Protein AF-A0A3B5KXL0-F1 (afdb_monomer_lite)

Organism: NCBI:txid32473

pLDDT: mean 72.36, std 20.53, range [37.38, 96.5]

InterPro domains:
  IPR019145 Mediator complex, subunit Med10 [PF09748] (9-102)

Radius of gyration: 33.56 Å; chains: 1; bounding box: 64×29×97 Å

Foldseek 3Di:
DVVLCVQLVVLVVVLVVLVVVLVVCVVVPDPVCVVVNVVSVVVNVVSVVSNVVSVVSCPVDDDDPVLVVCVVVVHDSVVVVVVVVVVVVVVVVVVVVVVVVVVVVVVVVVVVVVVVVCVVVVHDPVVCPVVVVVVVVVVVVVVVVVCVVPPDDPPCPPVVVVVVVVVVVVVVVVVVVVVVVD

Structure (mmCIF, N/CA/C/O backbone):
data_AF-A0A3B5KXL0-F1
#
_entry.id   AF-A0A3B5KXL0-F1
#
loop_
_atom_site.group_PDB
_atom_site.id
_atom_site.type_symbol
_atom_site.label_atom_id
_atom_site.label_alt_id
_atom_site.label_comp_id
_atom_site.label_asym_id
_atom_site.label_entity_id
_atom_site.label_seq_id
_atom_site.pdbx_PDB_ins_code
_atom_site.Cartn_x
_atom_site.Cartn_y
_atom_site.Cartn_z
_atom_site.occupancy
_atom_site.B_iso_or_equiv
_atom_site.auth_seq_id
_atom_site.auth_comp_id
_atom_site.auth_asym_id
_atom_site.auth_atom_id
_atom_site.pdbx_PDB_model_num
ATOM 1 N N . MET A 1 1 ? 7.224 15.958 0.434 1.00 48.91 1 MET A N 1
ATOM 2 C CA . MET A 1 1 ? 6.530 14.828 -0.233 1.00 48.91 1 MET A CA 1
ATOM 3 C C . MET A 1 1 ? 6.003 13.841 0.805 1.00 48.91 1 MET A C 1
ATOM 5 O O . MET A 1 1 ? 4.854 13.461 0.664 1.00 48.91 1 MET A O 1
ATOM 9 N N . ALA A 1 2 ? 6.773 13.521 1.858 1.00 59.62 2 ALA A N 1
ATOM 10 C CA . ALA A 1 2 ? 6.301 12.753 3.022 1.00 59.62 2 ALA A CA 1
ATOM 11 C C . ALA A 1 2 ? 5.113 13.417 3.751 1.00 59.62 2 ALA A C 1
ATOM 13 O O . ALA A 1 2 ? 4.076 12.788 3.873 1.00 59.62 2 ALA A O 1
ATOM 14 N N . GLU A 1 3 ? 5.189 14.727 4.025 1.00 65.31 3 GLU A N 1
ATOM 15 C CA . GLU A 1 3 ? 4.155 15.487 4.767 1.00 65.31 3 GLU A CA 1
ATOM 16 C C . GLU A 1 3 ? 2.710 15.367 4.243 1.00 65.31 3 GLU A C 1
ATOM 18 O O . GLU A 1 3 ? 1.758 15.592 4.985 1.00 65.31 3 GLU A O 1
ATOM 23 N N . LYS A 1 4 ? 2.521 15.021 2.960 1.00 73.75 4 LYS A N 1
ATOM 24 C CA . LYS A 1 4 ? 1.183 14.818 2.380 1.00 73.75 4 LYS A CA 1
ATOM 25 C C . LYS A 1 4 ? 0.499 13.549 2.902 1.00 73.75 4 LYS A C 1
ATOM 27 O O . LYS A 1 4 ? -0.725 13.474 2.879 1.00 73.75 4 LYS A O 1
ATOM 32 N N . PHE A 1 5 ? 1.280 12.553 3.313 1.00 84.75 5 PHE A N 1
ATOM 33 C CA . PHE A 1 5 ? 0.784 11.257 3.768 1.00 84.75 5 PHE A CA 1
ATOM 34 C C . PHE A 1 5 ? 0.658 11.179 5.284 1.00 84.75 5 PHE A C 1
ATOM 36 O O . PHE A 1 5 ? -0.210 10.449 5.749 1.00 84.75 5 PHE A O 1
ATOM 43 N N . ASP A 1 6 ? 1.431 11.978 6.023 1.00 89.12 6 ASP A N 1
ATOM 44 C CA . ASP A 1 6 ? 1.463 11.976 7.490 1.00 89.12 6 ASP A CA 1
ATOM 45 C C . ASP A 1 6 ? 0.057 12.065 8.101 1.00 89.12 6 ASP A C 1
ATOM 47 O O . ASP A 1 6 ? -0.284 11.320 9.016 1.00 89.12 6 ASP A O 1
ATOM 51 N N . SER A 1 7 ? -0.806 12.930 7.552 1.00 88.75 7 SER A N 1
ATOM 52 C CA . SER A 1 7 ? -2.180 13.060 8.045 1.00 88.75 7 SER A CA 1
ATOM 53 C C . SER A 1 7 ? -3.007 11.797 7.798 1.00 88.75 7 SER A C 1
ATOM 55 O O . SER A 1 7 ? -3.714 11.352 8.699 1.00 88.75 7 SER A O 1
ATOM 57 N N . LEU A 1 8 ? -2.932 11.200 6.604 1.00 90.62 8 LEU A N 1
ATOM 58 C CA . LEU A 1 8 ? -3.663 9.964 6.314 1.00 90.62 8 LEU A CA 1
ATOM 59 C C . LEU A 1 8 ? -3.144 8.810 7.183 1.00 90.62 8 LEU A C 1
ATOM 61 O O . LEU A 1 8 ? -3.945 8.051 7.724 1.00 90.62 8 LEU A O 1
ATOM 65 N N . GLU A 1 9 ? -1.826 8.694 7.323 1.00 91.88 9 GLU A N 1
ATOM 66 C CA . GLU A 1 9 ? -1.165 7.677 8.139 1.00 91.88 9 GLU A CA 1
ATOM 67 C C . GLU A 1 9 ? -1.607 7.778 9.602 1.00 91.88 9 GLU A C 1
ATOM 69 O O . GLU A 1 9 ? -2.104 6.801 10.157 1.00 91.88 9 GLU A O 1
ATOM 74 N N . GLU A 1 10 ? -1.586 8.978 10.186 1.00 93.44 10 GLU A N 1
ATOM 75 C CA . GLU A 1 10 ? -2.040 9.208 11.559 1.00 93.44 10 GLU A CA 1
ATOM 76 C C . GLU A 1 10 ? -3.519 8.818 11.760 1.00 93.44 10 GLU A C 1
ATOM 78 O O . GLU A 1 10 ? -3.880 8.203 12.771 1.00 93.44 10 GLU A O 1
ATOM 83 N N . HIS A 1 11 ? -4.403 9.155 10.811 1.00 92.94 11 HIS A N 1
ATOM 84 C CA . HIS A 1 11 ? -5.817 8.770 10.897 1.00 92.94 11 HIS A CA 1
ATOM 85 C C . HIS A 1 11 ? -6.005 7.254 10.752 1.00 92.94 11 HIS A C 1
ATOM 87 O O . HIS A 1 11 ? -6.823 6.681 11.475 1.00 92.94 11 HIS A O 1
ATOM 93 N N . LEU A 1 12 ? -5.240 6.594 9.876 1.00 94.88 12 LEU A N 1
ATOM 94 C CA . LEU A 1 12 ? -5.258 5.138 9.717 1.00 94.88 12 LEU A CA 1
ATOM 95 C C . LEU A 1 12 ? -4.759 4.424 10.977 1.00 94.88 12 LEU A C 1
ATOM 97 O O . LEU A 1 12 ? -5.422 3.501 11.447 1.00 94.88 12 LEU A O 1
ATOM 101 N N . GLU A 1 13 ? -3.653 4.870 11.570 1.00 95.44 13 GLU A N 1
ATOM 102 C CA . GLU A 1 13 ? -3.118 4.306 12.814 1.00 95.44 13 GLU A CA 1
ATOM 103 C C . GLU A 1 13 ? -4.119 4.433 13.966 1.00 95.44 13 GLU A C 1
ATOM 105 O O . GLU A 1 13 ? -4.433 3.446 14.641 1.00 95.44 13 GLU A O 1
ATOM 110 N N . LYS A 1 14 ? -4.699 5.628 14.155 1.00 94.19 14 LYS A N 1
ATOM 111 C CA . LYS A 1 14 ? -5.753 5.853 15.158 1.00 94.19 14 LYS A CA 1
ATOM 112 C C . LYS A 1 14 ? -6.977 4.979 14.902 1.00 94.19 14 LYS A C 1
ATOM 114 O O . LYS A 1 14 ? -7.603 4.501 15.851 1.00 94.19 14 LYS A O 1
ATOM 119 N N . PHE A 1 15 ? -7.348 4.781 13.640 1.00 95.94 15 PHE A N 1
ATOM 120 C CA . PHE A 1 15 ? -8.486 3.949 13.265 1.00 95.94 15 PHE A CA 1
ATOM 121 C C . PHE A 1 15 ? -8.236 2.466 13.572 1.00 95.94 15 PHE A C 1
ATOM 123 O O . PHE A 1 15 ? -9.071 1.831 14.219 1.00 95.94 15 PHE A O 1
ATOM 130 N N . ILE A 1 16 ? -7.064 1.939 13.207 1.00 96.06 16 ILE A N 1
ATOM 131 C CA . ILE A 1 16 ? -6.639 0.565 13.518 1.00 96.06 16 ILE A CA 1
ATOM 132 C C . ILE A 1 16 ? -6.603 0.340 15.034 1.00 96.06 16 ILE A C 1
ATOM 134 O O . ILE A 1 16 ? -7.126 -0.662 15.528 1.00 96.06 16 ILE A O 1
ATOM 138 N N . GLU A 1 17 ? -6.056 1.289 15.794 1.00 95.50 17 GLU A N 1
ATOM 139 C CA . GLU A 1 17 ? -6.006 1.198 17.254 1.00 95.50 17 GLU A CA 1
ATOM 140 C C . GLU A 1 17 ? -7.409 1.223 17.882 1.00 95.50 17 GLU A C 1
ATOM 142 O O . GLU A 1 17 ? -7.696 0.459 18.807 1.00 95.50 17 GLU A O 1
ATOM 147 N N . ASN A 1 18 ? -8.329 2.036 17.352 1.00 94.50 18 ASN A N 1
ATOM 148 C CA . ASN A 1 18 ? -9.724 2.027 17.793 1.00 94.50 18 ASN A CA 1
ATOM 149 C C . ASN A 1 18 ? -10.410 0.679 17.524 1.00 94.50 18 ASN A C 1
ATOM 151 O O . ASN A 1 18 ? -11.137 0.200 18.397 1.00 94.50 18 ASN A O 1
ATOM 155 N N . ILE A 1 19 ? -10.155 0.046 16.373 1.00 95.88 19 ILE A N 1
ATOM 156 C CA . ILE A 1 19 ? -10.659 -1.304 16.067 1.00 95.88 19 ILE A CA 1
ATOM 157 C C . ILE A 1 19 ? -10.088 -2.326 17.053 1.00 95.88 19 ILE A C 1
ATOM 159 O O . ILE A 1 19 ? -10.833 -3.149 17.585 1.00 95.88 19 ILE A O 1
ATOM 163 N N . ARG A 1 20 ? -8.786 -2.259 17.353 1.00 96.12 20 ARG A N 1
ATOM 164 C CA . ARG A 1 20 ? -8.143 -3.151 18.328 1.00 96.12 20 ARG A CA 1
ATOM 165 C C . ARG A 1 20 ? -8.787 -3.028 19.711 1.00 96.12 20 ARG A C 1
ATOM 167 O O . ARG A 1 20 ? -9.127 -4.037 20.326 1.00 96.12 20 ARG A O 1
ATOM 174 N N . GLN A 1 21 ? -8.990 -1.799 20.189 1.00 94.12 21 GLN A N 1
ATOM 175 C CA . GLN A 1 21 ? -9.648 -1.531 21.472 1.00 94.12 21 GLN A CA 1
ATOM 176 C C . GLN A 1 21 ? -11.100 -2.018 21.485 1.00 94.12 21 GLN A C 1
ATOM 178 O O . GLN A 1 21 ? -11.538 -2.596 22.479 1.00 94.12 21 GLN A O 1
ATOM 183 N N . LEU A 1 22 ? -11.834 -1.836 20.384 1.00 95.06 22 LEU A N 1
ATOM 184 C CA . LEU A 1 22 ? -13.182 -2.378 20.235 1.00 95.06 22 LEU A CA 1
ATOM 185 C C . LEU A 1 22 ? -13.176 -3.909 20.332 1.00 95.06 22 LEU A C 1
ATOM 187 O O . LEU A 1 22 ? -13.990 -4.470 21.059 1.00 95.06 22 LEU A O 1
ATOM 191 N N . GLY A 1 23 ? -12.226 -4.572 19.665 1.00 95.25 23 GLY A N 1
ATOM 192 C CA . GLY A 1 23 ? -12.040 -6.020 19.746 1.00 95.25 23 GLY A CA 1
ATOM 193 C C . GLY A 1 23 ? -11.837 -6.507 21.182 1.00 95.25 23 GLY A C 1
ATOM 194 O O . GLY A 1 23 ? -12.457 -7.488 21.581 1.00 95.25 23 GLY A O 1
ATOM 195 N N . ILE A 1 24 ? -11.057 -5.778 21.987 1.00 95.12 24 ILE A N 1
ATOM 196 C CA . ILE A 1 24 ? -10.860 -6.087 23.412 1.00 95.12 24 ILE A CA 1
ATOM 197 C C . ILE A 1 24 ? -12.174 -5.959 24.191 1.00 95.12 24 ILE A C 1
ATOM 199 O O . ILE A 1 24 ? -12.559 -6.897 24.886 1.00 95.12 24 ILE A O 1
ATOM 203 N N . ILE A 1 25 ? -12.889 -4.838 24.043 1.00 94.56 25 ILE A N 1
ATOM 204 C CA . ILE A 1 25 ? -14.155 -4.587 24.757 1.00 94.56 25 ILE A CA 1
ATOM 205 C C . ILE A 1 25 ? -15.207 -5.644 24.407 1.00 94.56 25 ILE A C 1
ATOM 207 O O . ILE A 1 25 ? -15.952 -6.080 25.278 1.00 94.56 25 ILE A O 1
ATOM 211 N N . VAL A 1 26 ? -15.282 -6.047 23.137 1.00 95.38 26 VAL A N 1
ATOM 212 C CA . VAL A 1 26 ? -16.226 -7.074 22.680 1.00 95.38 26 VAL A CA 1
ATOM 213 C C . VAL A 1 26 ? -15.808 -8.466 23.163 1.00 95.38 26 VAL A C 1
ATOM 215 O O . VAL A 1 26 ? -16.678 -9.27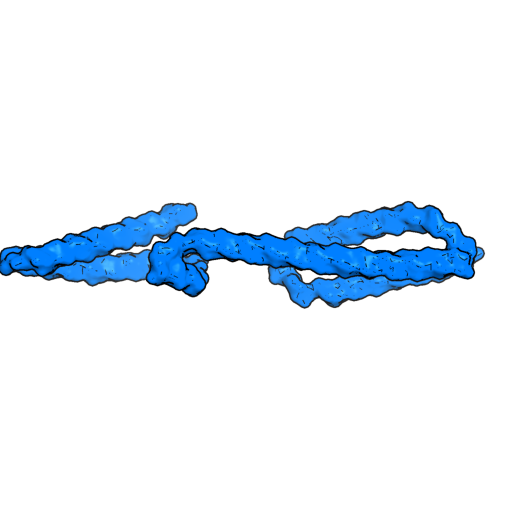2 23.483 1.00 95.38 26 VAL A O 1
ATOM 218 N N . SER A 1 27 ? -14.504 -8.751 23.250 1.00 96.50 27 SER A N 1
ATOM 219 C CA . SER A 1 27 ? -14.001 -10.046 23.730 1.00 96.50 27 SER A CA 1
ATOM 220 C C . SER A 1 27 ? -14.253 -10.297 25.222 1.00 96.50 27 SER A C 1
ATOM 222 O O . SER A 1 27 ? -14.478 -11.443 25.602 1.00 96.50 27 SER A O 1
ATOM 224 N N . ASP A 1 28 ? -14.265 -9.244 26.046 1.00 94.62 28 ASP A N 1
ATOM 225 C CA . ASP A 1 28 ? -14.547 -9.297 27.489 1.00 94.62 28 ASP A CA 1
ATOM 226 C C . ASP A 1 28 ? -15.641 -8.282 27.853 1.00 94.62 28 ASP A C 1
ATOM 228 O O . ASP A 1 28 ? -15.435 -7.285 28.553 1.00 94.62 28 ASP A O 1
ATOM 232 N N . PHE A 1 29 ? -16.822 -8.487 27.273 1.00 95.12 29 PHE A N 1
ATOM 233 C CA . PHE A 1 29 ? -17.924 -7.550 27.427 1.00 95.12 29 PHE A CA 1
ATOM 234 C C . PHE A 1 29 ? -18.537 -7.610 28.833 1.00 95.12 29 PHE A C 1
ATOM 236 O O . PHE A 1 29 ? -18.922 -8.672 29.325 1.00 95.12 29 PHE A O 1
ATOM 243 N N . GLN A 1 30 ? -18.730 -6.438 29.441 1.00 93.19 30 GLN A N 1
ATOM 244 C CA . GLN A 1 30 ? -19.439 -6.268 30.707 1.00 93.19 30 GLN A CA 1
ATOM 245 C C . GLN A 1 30 ? -20.614 -5.300 30.513 1.00 93.19 30 GLN A C 1
ATOM 247 O O . GLN A 1 30 ? -20.479 -4.323 29.781 1.00 93.19 30 GLN A O 1
ATOM 252 N N . PRO A 1 31 ? -21.758 -5.465 31.201 1.00 93.75 31 PRO A N 1
ATOM 253 C CA . PRO A 1 31 ? -22.893 -4.546 31.050 1.00 93.75 31 PRO A CA 1
ATOM 254 C C . PRO A 1 31 ? -22.546 -3.068 31.311 1.00 93.75 31 PRO A C 1
ATOM 256 O O . PRO A 1 31 ? -23.114 -2.171 30.690 1.00 93.75 31 PRO A O 1
ATOM 259 N N . SER A 1 32 ? -21.576 -2.806 32.191 1.00 93.88 32 SER A N 1
ATOM 260 C CA . SER A 1 32 ? -21.035 -1.469 32.466 1.00 93.88 32 SER A CA 1
ATOM 261 C C . SER A 1 32 ? -20.241 -0.871 31.294 1.00 93.88 32 SER A C 1
ATOM 263 O O . SER A 1 32 ? -20.160 0.353 31.184 1.00 93.88 32 SER A O 1
ATOM 265 N N . SER A 1 33 ? -19.681 -1.692 30.396 1.00 92.56 33 SER A N 1
ATOM 266 C CA . SER A 1 33 ? -18.880 -1.241 29.251 1.00 92.56 33 SER A CA 1
ATOM 267 C C . SER A 1 33 ? -19.717 -0.856 28.025 1.00 92.56 33 SER A C 1
ATOM 269 O O . SER A 1 33 ? -19.175 -0.278 27.084 1.00 92.56 33 SER A O 1
ATOM 271 N N . GLN A 1 34 ? -21.041 -1.060 28.045 1.00 94.00 34 GLN A N 1
ATOM 272 C CA . GLN A 1 34 ? -21.942 -0.721 26.933 1.00 94.00 34 GLN A CA 1
ATOM 273 C C . GLN A 1 34 ? -21.828 0.744 26.482 1.00 94.00 34 GLN A C 1
ATOM 275 O O . GLN A 1 34 ? -21.825 1.031 25.284 1.00 94.00 34 GLN A O 1
ATOM 280 N N . ALA A 1 35 ? -21.721 1.683 27.426 1.00 94.81 35 ALA A N 1
ATOM 281 C CA . ALA A 1 35 ? -21.578 3.101 27.099 1.00 94.81 35 ALA A CA 1
ATOM 282 C C . ALA A 1 35 ? -20.261 3.381 26.352 1.00 94.81 35 ALA A C 1
ATOM 284 O O . ALA A 1 35 ? -20.252 4.107 25.357 1.00 94.81 35 ALA A O 1
ATOM 285 N N . VAL A 1 36 ? -19.167 2.748 26.790 1.00 93.19 36 VAL A N 1
ATOM 286 C CA . VAL A 1 36 ? -17.838 2.859 26.168 1.00 93.19 36 VAL A CA 1
ATOM 287 C C . VAL A 1 36 ? -17.832 2.208 24.785 1.00 93.19 36 VAL A C 1
ATOM 289 O O . VAL A 1 36 ? -17.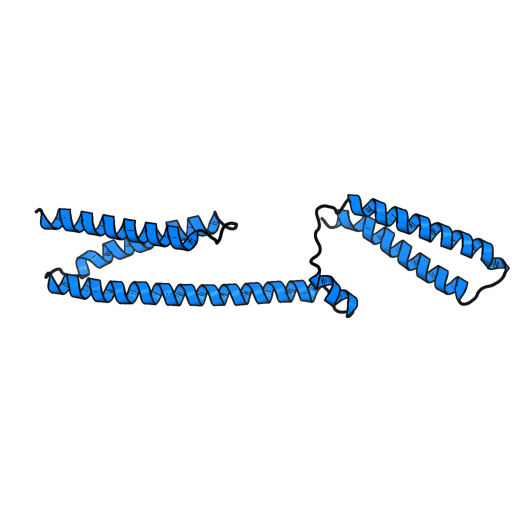285 2.776 23.841 1.00 93.19 36 VAL A O 1
ATOM 292 N N . LEU A 1 37 ? -18.494 1.056 24.635 1.00 94.62 37 LEU A N 1
ATOM 293 C CA . LEU A 1 37 ? -18.672 0.381 23.351 1.00 94.62 37 LEU A CA 1
ATOM 294 C C . LEU A 1 37 ? -19.379 1.296 22.342 1.00 94.62 37 LEU A C 1
ATOM 296 O O . LEU A 1 37 ? -18.863 1.517 21.250 1.00 94.62 37 LEU A O 1
ATOM 300 N N . ASN A 1 38 ? -20.515 1.887 22.724 1.00 94.69 38 ASN A N 1
ATOM 301 C CA . ASN A 1 38 ? -21.260 2.815 21.867 1.00 94.69 38 ASN A CA 1
ATOM 302 C C . ASN A 1 38 ? -20.410 4.029 21.470 1.00 94.69 38 ASN A C 1
ATOM 304 O O . ASN A 1 38 ? -20.428 4.458 20.317 1.00 94.69 38 ASN A O 1
ATOM 308 N N . GLN A 1 39 ? -19.625 4.565 22.408 1.00 94.31 39 GLN A N 1
ATOM 309 C CA . GLN A 1 39 ? -18.704 5.659 22.123 1.00 94.31 39 GLN A CA 1
ATOM 310 C C . GLN A 1 39 ? -17.631 5.245 21.102 1.00 94.31 39 GLN A C 1
ATOM 312 O O . GLN A 1 39 ? -17.360 5.995 20.165 1.00 94.31 39 GLN A O 1
ATOM 317 N N . LYS A 1 40 ? -17.051 4.045 21.235 1.00 93.75 40 LYS A N 1
ATOM 318 C CA . LYS A 1 40 ? -16.072 3.512 20.275 1.00 93.75 40 LYS A CA 1
ATOM 319 C C . LYS A 1 40 ? -16.673 3.243 18.899 1.00 93.75 40 LYS A C 1
ATOM 321 O O . LYS A 1 40 ? -16.031 3.568 17.905 1.00 93.75 40 LYS A O 1
ATOM 326 N N . LEU A 1 41 ? -17.906 2.741 18.827 1.00 94.62 41 LEU A N 1
ATOM 327 C CA . LEU A 1 41 ? -18.628 2.589 17.561 1.00 94.62 41 LEU A CA 1
ATOM 328 C C . LEU A 1 41 ? -18.817 3.940 16.857 1.00 94.62 41 LEU A C 1
ATOM 330 O O . LEU A 1 41 ? -18.521 4.059 15.670 1.00 94.62 41 LEU A O 1
ATOM 334 N N . ASN A 1 42 ? -19.224 4.976 17.594 1.00 94.75 42 ASN A N 1
ATOM 335 C CA . ASN A 1 42 ? -19.344 6.326 17.040 1.00 94.75 42 ASN A CA 1
ATOM 336 C C . ASN A 1 42 ? -17.992 6.868 16.555 1.00 94.75 42 ASN A C 1
ATOM 338 O O . ASN A 1 42 ? -17.923 7.464 15.483 1.00 94.75 42 ASN A O 1
ATOM 342 N N . PHE A 1 43 ? -16.905 6.611 17.289 1.00 94.31 43 PHE A N 1
ATOM 343 C CA . PHE A 1 43 ? -15.563 6.975 16.833 1.00 94.31 43 PHE A CA 1
ATOM 344 C C . PHE A 1 43 ? -15.134 6.240 15.561 1.00 94.31 43 PHE A C 1
ATOM 346 O O . PHE A 1 43 ? -14.427 6.838 14.757 1.00 94.31 43 PHE A O 1
ATOM 353 N N . MET A 1 44 ? -15.564 4.995 15.331 1.00 94.00 44 MET A N 1
ATOM 354 C CA . MET A 1 44 ? -15.296 4.322 14.054 1.00 94.00 44 MET A CA 1
ATOM 355 C C . MET A 1 44 ? -16.006 5.012 12.891 1.00 94.00 44 MET A C 1
ATOM 357 O O . MET A 1 44 ? -15.405 5.191 11.836 1.00 94.00 44 MET A O 1
ATOM 361 N N . ILE A 1 45 ? -17.261 5.427 13.087 1.00 94.81 45 ILE A N 1
ATOM 362 C CA . ILE A 1 45 ? -18.020 6.150 12.059 1.00 94.81 45 ILE A CA 1
ATOM 363 C C . ILE A 1 45 ? -17.308 7.462 11.717 1.00 94.81 45 ILE A C 1
ATOM 365 O O . ILE A 1 45 ? -17.046 7.725 10.545 1.00 94.81 45 ILE A O 1
ATOM 369 N N . SER A 1 46 ? -16.939 8.254 12.729 1.00 94.56 46 SER A N 1
ATOM 370 C CA . SER A 1 46 ? -16.192 9.499 12.514 1.00 94.56 46 SER A CA 1
ATOM 371 C C . SER A 1 46 ? -14.816 9.247 11.892 1.00 94.56 46 SER A C 1
ATOM 373 O O . SER A 1 46 ? -14.430 9.950 10.967 1.00 94.56 46 SER A O 1
ATOM 375 N N . GLY A 1 47 ? -14.103 8.206 12.330 1.00 93.62 47 GLY A N 1
ATOM 376 C CA . GLY A 1 47 ? -12.787 7.850 11.799 1.00 93.62 47 GLY A CA 1
ATOM 377 C C . GLY A 1 47 ? -12.823 7.501 10.310 1.00 93.62 47 GLY A C 1
ATOM 378 O O . GLY A 1 47 ? -11.986 7.984 9.554 1.00 93.62 47 GLY A O 1
ATOM 379 N N . LEU A 1 48 ? -13.832 6.745 9.864 1.00 94.69 48 LEU A N 1
ATOM 380 C CA . LEU A 1 48 ? -14.044 6.475 8.437 1.00 94.69 48 LEU A CA 1
ATOM 381 C C . LEU A 1 48 ? -14.331 7.757 7.646 1.00 94.69 48 LEU A C 1
ATOM 383 O O . LEU A 1 48 ? -13.801 7.928 6.551 1.00 94.69 48 LEU A O 1
ATOM 387 N N . GLN A 1 49 ? -15.132 8.672 8.200 1.00 94.06 49 GLN A N 1
ATOM 388 C CA . GLN A 1 49 ? -15.407 9.966 7.566 1.00 94.06 49 GLN A CA 1
ATOM 389 C C . GLN A 1 49 ? -14.154 10.843 7.468 1.00 94.06 49 GLN A C 1
ATOM 391 O O . GLN A 1 49 ? -14.007 11.590 6.504 1.00 94.06 49 GLN A O 1
ATOM 396 N N . ASP A 1 50 ? -13.266 10.788 8.456 1.00 91.62 50 ASP A N 1
ATOM 397 C CA . ASP A 1 50 ? -12.028 11.566 8.448 1.00 91.62 50 ASP A CA 1
ATOM 398 C C . ASP A 1 50 ? -11.013 10.995 7.447 1.00 91.62 50 ASP A C 1
ATOM 400 O O . ASP A 1 50 ? -10.436 11.760 6.675 1.00 91.62 50 ASP A O 1
ATOM 404 N N . ILE A 1 51 ? -10.893 9.664 7.353 1.00 92.44 51 ILE A N 1
ATOM 405 C CA . ILE A 1 51 ? -10.091 8.992 6.315 1.00 92.44 51 ILE A CA 1
ATOM 406 C C . ILE A 1 51 ? -10.602 9.346 4.908 1.00 92.44 51 ILE A C 1
ATOM 408 O O . ILE A 1 51 ? -9.806 9.671 4.026 1.00 92.44 51 ILE A O 1
ATOM 412 N N . ASP A 1 52 ? -11.921 9.345 4.693 1.00 91.38 52 ASP A N 1
ATOM 413 C CA . ASP A 1 52 ? -12.526 9.720 3.406 1.00 91.38 52 ASP A CA 1
ATOM 414 C C . ASP A 1 52 ? -12.203 11.175 3.015 1.00 91.38 52 ASP A C 1
ATOM 416 O O . ASP A 1 52 ? -11.876 11.474 1.866 1.00 91.38 52 ASP A O 1
ATOM 420 N N . LYS A 1 53 ? -12.177 12.104 3.981 1.00 90.06 53 LYS A N 1
ATOM 421 C CA . LYS A 1 53 ? -11.767 13.498 3.723 1.00 90.06 53 LYS A CA 1
ATOM 422 C C . LYS A 1 53 ? -10.306 13.603 3.282 1.00 90.06 53 LYS A C 1
ATOM 424 O O . LYS A 1 53 ? -10.006 14.448 2.433 1.00 90.06 53 LYS A O 1
ATOM 429 N N . CYS A 1 54 ? -9.417 12.765 3.820 1.00 87.19 54 CYS A N 1
ATOM 430 C CA . CYS A 1 54 ? -8.004 12.730 3.434 1.00 87.19 54 CYS A CA 1
ATOM 431 C C . CYS A 1 54 ? -7.809 12.309 1.968 1.00 87.19 54 CYS A C 1
ATOM 433 O O . CYS A 1 54 ? -6.857 12.768 1.337 1.00 87.19 54 CYS A O 1
ATOM 435 N N . GLN A 1 55 ? -8.734 11.534 1.380 1.00 82.62 55 GLN A N 1
ATOM 436 C CA . GLN A 1 55 ? -8.680 11.132 -0.034 1.00 82.6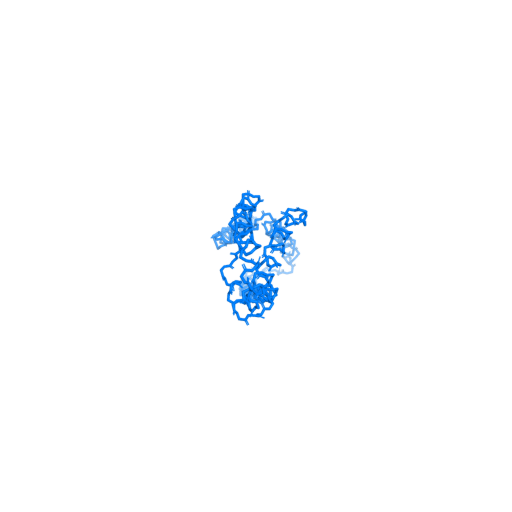2 55 GLN A CA 1
ATOM 437 C C . GLN A 1 55 ? -8.495 12.337 -0.971 1.00 82.62 55 GLN A C 1
ATOM 439 O O . GLN A 1 55 ? -7.757 12.264 -1.955 1.00 82.62 55 GLN A O 1
ATOM 444 N N . LYS A 1 56 ? -9.115 13.478 -0.637 1.00 81.06 56 LYS A N 1
ATOM 445 C CA . LYS A 1 56 ? -9.070 14.691 -1.465 1.00 81.06 56 LYS A CA 1
ATOM 446 C C . LYS A 1 56 ? -7.673 15.280 -1.626 1.00 81.06 56 LYS A C 1
ATOM 448 O O . LYS A 1 56 ? -7.411 16.010 -2.578 1.00 81.06 56 LYS A O 1
ATOM 453 N N . GLN A 1 57 ? -6.776 14.984 -0.693 1.00 79.12 57 GLN A N 1
ATOM 454 C CA . GLN A 1 57 ? -5.407 15.490 -0.696 1.00 79.12 57 GLN A CA 1
ATOM 455 C C . GLN A 1 57 ? -4.463 14.629 -1.551 1.00 79.12 57 GLN A C 1
ATOM 457 O O . GLN A 1 57 ? -3.344 15.059 -1.823 1.00 79.12 57 GLN A O 1
ATOM 462 N N . LEU A 1 58 ? -4.921 13.449 -1.994 1.00 80.50 58 LEU A N 1
ATOM 463 C CA . LEU A 1 58 ? -4.113 12.415 -2.654 1.00 80.50 58 LEU A CA 1
ATOM 464 C C . LEU A 1 58 ? -4.547 12.129 -4.103 1.00 80.50 58 LEU A C 1
ATOM 466 O O . LEU A 1 58 ? -4.166 11.114 -4.680 1.00 80.50 58 LEU A O 1
ATOM 470 N N . HIS A 1 59 ? -5.348 13.012 -4.708 1.00 74.94 59 HIS A N 1
ATOM 471 C CA . HIS A 1 59 ? -5.875 12.833 -6.069 1.00 74.94 59 HIS A CA 1
ATOM 472 C C . HIS A 1 59 ? -4.801 12.739 -7.169 1.00 74.94 59 HIS A C 1
ATOM 474 O O . HIS A 1 59 ? -5.100 12.295 -8.275 1.00 74.94 59 HIS A O 1
ATOM 480 N N . ASP A 1 60 ? -3.569 13.166 -6.894 1.00 81.31 60 ASP A N 1
ATOM 481 C CA . ASP A 1 60 ? -2.425 13.097 -7.805 1.00 81.31 60 ASP A CA 1
ATOM 482 C C . ASP A 1 60 ? -1.732 11.722 -7.819 1.00 81.31 60 ASP A C 1
ATOM 484 O O . ASP A 1 60 ? -0.826 11.499 -8.625 1.00 81.31 60 ASP A O 1
ATOM 488 N N . ILE A 1 61 ? -2.152 10.789 -6.961 1.00 83.75 61 ILE A N 1
ATOM 489 C CA . ILE A 1 61 ? -1.500 9.491 -6.787 1.00 83.75 61 ILE A CA 1
ATOM 490 C C . ILE A 1 61 ? -2.367 8.388 -7.381 1.00 83.75 61 ILE A C 1
ATOM 492 O O . ILE A 1 61 ? -3.514 8.190 -6.989 1.00 83.75 61 ILE A O 1
ATOM 496 N N . ASN A 1 62 ? -1.781 7.621 -8.299 1.00 84.62 62 ASN A N 1
ATOM 497 C CA . ASN A 1 62 ? -2.413 6.443 -8.873 1.00 84.62 62 ASN A CA 1
ATOM 498 C C . ASN A 1 62 ? -1.637 5.190 -8.460 1.00 84.62 62 ASN A C 1
ATOM 500 O O . ASN A 1 62 ? -0.448 5.067 -8.759 1.00 84.62 62 ASN A O 1
ATOM 504 N N . VAL A 1 63 ? -2.308 4.265 -7.774 1.00 87.31 63 VAL A N 1
ATOM 505 C CA . VAL A 1 63 ? -1.714 2.996 -7.334 1.00 87.31 63 VAL A CA 1
ATOM 506 C C . VAL A 1 63 ? -2.030 1.920 -8.381 1.00 87.31 63 VAL A C 1
ATOM 508 O O . VAL A 1 63 ? -3.208 1.703 -8.669 1.00 87.31 63 VAL A O 1
ATOM 511 N N . PRO A 1 64 ? -1.021 1.259 -8.981 1.00 90.81 64 PRO A N 1
ATOM 512 C CA . PRO A 1 64 ? -1.253 0.164 -9.922 1.00 90.81 64 PRO A CA 1
ATOM 513 C C . PRO A 1 64 ? -2.016 -0.989 -9.261 1.00 90.81 64 PRO A C 1
ATOM 515 O O . PRO A 1 64 ? -1.712 -1.356 -8.125 1.00 90.81 64 PRO A O 1
ATOM 518 N N . LEU A 1 65 ? -2.986 -1.574 -9.970 1.00 90.81 65 LEU A N 1
ATOM 519 C CA . LEU A 1 65 ? -3.844 -2.628 -9.417 1.00 90.81 65 LEU A CA 1
ATOM 520 C C . LEU A 1 65 ? -3.054 -3.890 -9.061 1.00 90.81 65 LEU A C 1
ATOM 522 O O . LEU A 1 65 ? -3.384 -4.583 -8.106 1.00 90.81 65 LEU A O 1
ATOM 526 N N . GLU A 1 66 ? -1.973 -4.148 -9.789 1.00 90.31 66 GLU A N 1
ATOM 527 C CA . GLU A 1 66 ? -1.073 -5.277 -9.578 1.00 90.31 66 GLU A CA 1
ATOM 528 C C . GLU A 1 66 ? -0.426 -5.242 -8.188 1.00 90.31 66 GLU A C 1
ATOM 530 O O . GLU A 1 66 ? -0.065 -6.283 -7.649 1.00 90.31 66 GLU A O 1
ATOM 535 N N . VAL A 1 67 ? -0.305 -4.059 -7.572 1.00 94.06 67 VAL A N 1
ATOM 536 C CA . VAL A 1 67 ? 0.221 -3.920 -6.207 1.00 94.06 67 VAL A CA 1
ATOM 537 C C . VAL A 1 67 ? -0.722 -4.554 -5.181 1.00 94.06 67 VAL A C 1
ATOM 539 O O . VAL A 1 67 ? -0.242 -5.100 -4.185 1.00 94.06 67 VAL A O 1
ATOM 542 N N . PHE A 1 68 ? -2.040 -4.541 -5.421 1.00 92.38 68 PHE A N 1
ATOM 543 C CA . PHE A 1 68 ? -3.010 -5.146 -4.504 1.00 92.38 68 PHE A CA 1
ATOM 544 C C . PHE A 1 68 ? -2.795 -6.652 -4.356 1.00 92.38 68 PHE A C 1
ATOM 546 O O . PHE A 1 68 ? -2.890 -7.161 -3.244 1.00 92.38 68 PHE A O 1
ATOM 553 N N . GLU A 1 69 ? -2.371 -7.350 -5.414 1.00 92.94 69 GLU A N 1
ATOM 554 C CA . GLU A 1 69 ? -2.061 -8.782 -5.333 1.00 92.94 69 GLU A CA 1
ATOM 555 C C . GLU A 1 69 ? -0.930 -9.082 -4.336 1.00 92.94 69 GLU A C 1
ATOM 557 O O . GLU A 1 69 ? -0.960 -10.105 -3.651 1.00 92.94 69 GLU A O 1
ATOM 562 N N . TYR A 1 70 ? 0.060 -8.189 -4.213 1.00 93.06 70 TYR A N 1
ATOM 563 C CA . TYR A 1 70 ? 1.129 -8.339 -3.222 1.00 93.06 70 TYR A CA 1
ATOM 564 C C . TYR A 1 70 ? 0.590 -8.117 -1.809 1.00 93.06 70 TYR A C 1
ATOM 566 O O . TYR A 1 70 ? 0.923 -8.891 -0.914 1.00 93.06 70 TYR A O 1
ATOM 574 N N . ILE A 1 71 ? -0.258 -7.101 -1.619 1.00 93.69 71 ILE A N 1
ATOM 575 C CA . ILE A 1 71 ? -0.857 -6.768 -0.319 1.00 93.69 71 ILE A CA 1
ATOM 576 C C . ILE A 1 71 ? -1.754 -7.912 0.169 1.00 93.69 71 ILE A C 1
ATOM 578 O O . ILE A 1 71 ? -1.577 -8.380 1.293 1.00 93.69 71 ILE A O 1
ATOM 582 N N . ASP A 1 72 ? -2.649 -8.415 -0.68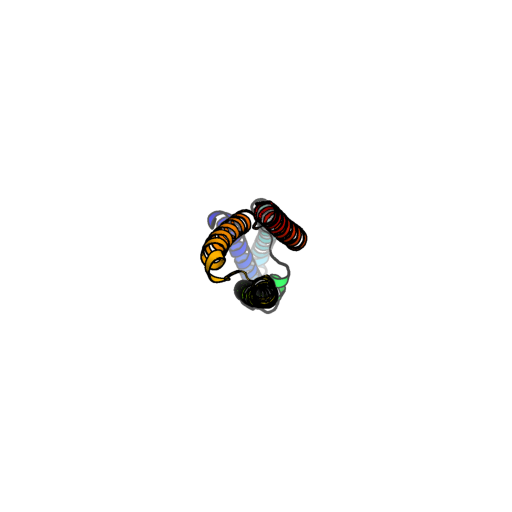2 1.00 94.00 72 ASP A N 1
ATOM 583 C CA . ASP A 1 72 ? -3.596 -9.486 -0.343 1.00 94.00 72 ASP A CA 1
ATOM 584 C C . ASP A 1 72 ? -2.885 -10.801 0.012 1.00 94.00 72 ASP A C 1
ATOM 586 O O . ASP A 1 72 ? -3.353 -11.577 0.844 1.00 94.00 72 ASP A O 1
ATOM 590 N N . GLN A 1 73 ? -1.714 -11.043 -0.584 1.00 94.88 73 GLN A N 1
ATOM 591 C CA . GLN A 1 73 ? -0.855 -12.189 -0.274 1.00 94.88 73 GLN A CA 1
ATOM 592 C C . GLN A 1 73 ? 0.063 -11.957 0.940 1.00 94.88 73 GLN A C 1
ATOM 594 O O . GLN A 1 73 ? 0.870 -12.831 1.267 1.00 94.88 73 GLN A O 1
ATOM 599 N N . GLY A 1 74 ? 0.003 -10.787 1.585 1.00 93.25 74 GLY A N 1
ATOM 600 C CA . GLY A 1 74 ? 0.883 -10.414 2.697 1.00 93.25 74 GLY A CA 1
ATOM 601 C C . GLY A 1 74 ? 2.350 -10.212 2.296 1.00 93.25 74 GLY A C 1
ATOM 602 O O . GLY A 1 74 ? 3.245 -10.291 3.138 1.00 93.25 74 GLY A O 1
ATOM 603 N N . ARG A 1 75 ? 2.628 -9.988 1.007 1.00 93.81 75 ARG A N 1
ATOM 604 C CA . ARG A 1 75 ? 3.968 -9.704 0.478 1.00 93.81 75 ARG A CA 1
ATOM 605 C C . ARG A 1 75 ? 4.261 -8.208 0.543 1.00 93.81 75 ARG A C 1
ATOM 607 O O . ARG A 1 75 ? 3.365 -7.376 0.474 1.00 93.81 75 ARG A O 1
ATOM 614 N N . ASN A 1 76 ? 5.545 -7.855 0.609 1.00 93.69 76 ASN A N 1
ATOM 615 C CA . ASN A 1 76 ? 5.968 -6.455 0.577 1.00 93.69 76 ASN A CA 1
ATOM 616 C C . ASN A 1 76 ? 5.669 -5.825 -0.809 1.00 93.69 76 ASN A C 1
ATOM 618 O O . ASN A 1 76 ? 6.253 -6.278 -1.800 1.00 93.69 76 ASN A O 1
ATOM 622 N N . PRO A 1 77 ? 4.854 -4.753 -0.894 1.00 93.25 77 PRO A N 1
ATOM 623 C CA . PRO A 1 77 ? 4.555 -4.036 -2.140 1.00 93.25 77 PRO A CA 1
ATOM 624 C C . PRO A 1 77 ? 5.784 -3.501 -2.885 1.00 93.25 77 PRO A C 1
ATOM 626 O O . PRO A 1 77 ? 5.758 -3.349 -4.102 1.00 93.25 77 PRO A O 1
ATOM 629 N N . GLN A 1 78 ? 6.897 -3.246 -2.189 1.00 90.62 78 GLN A N 1
ATOM 630 C CA . GLN A 1 78 ? 8.142 -2.782 -2.814 1.00 90.62 78 GLN A CA 1
ATOM 631 C C . GLN A 1 78 ? 8.747 -3.814 -3.777 1.00 90.62 78 GLN A C 1
ATOM 633 O O . GLN A 1 78 ? 9.523 -3.448 -4.663 1.00 90.62 78 GLN A O 1
ATOM 638 N N . LEU A 1 79 ? 8.378 -5.093 -3.641 1.00 92.81 79 LEU A N 1
ATOM 639 C CA . LEU A 1 79 ? 8.778 -6.134 -4.585 1.00 92.81 79 LEU A CA 1
ATOM 640 C C . LEU A 1 79 ? 8.198 -5.884 -5.979 1.00 92.81 79 LEU A C 1
ATOM 642 O O . LEU A 1 79 ? 8.910 -6.085 -6.957 1.00 92.81 79 LEU A O 1
ATOM 646 N N . TYR A 1 80 ? 6.977 -5.351 -6.079 1.00 92.50 80 TYR A N 1
ATOM 647 C CA . TYR A 1 80 ? 6.404 -4.950 -7.364 1.00 92.50 80 TYR A CA 1
ATOM 648 C C . TYR A 1 80 ? 7.268 -3.887 -8.053 1.00 92.50 80 TYR A C 1
ATOM 650 O O . TYR A 1 80 ? 7.615 -4.015 -9.228 1.00 92.50 80 TYR A O 1
ATOM 658 N N . THR A 1 81 ? 7.674 -2.853 -7.308 1.00 91.56 81 THR A N 1
ATOM 659 C CA . THR A 1 81 ? 8.549 -1.792 -7.826 1.00 91.56 81 THR A CA 1
ATOM 660 C C . THR A 1 81 ? 9.874 -2.365 -8.317 1.00 91.56 81 THR A C 1
ATOM 662 O O . THR A 1 81 ? 10.324 -2.029 -9.414 1.00 91.56 81 THR A O 1
ATOM 665 N N . LYS A 1 82 ? 10.476 -3.270 -7.535 1.00 92.94 82 LYS A N 1
ATOM 666 C CA . LYS A 1 82 ? 11.706 -3.969 -7.911 1.00 92.94 82 LYS A CA 1
ATOM 667 C C . LYS A 1 82 ? 11.530 -4.756 -9.213 1.00 92.94 82 LYS A C 1
ATOM 669 O O . LYS A 1 82 ? 12.308 -4.561 -10.141 1.00 92.94 82 LYS A O 1
ATOM 674 N N . GLU A 1 83 ? 10.497 -5.585 -9.314 1.00 91.12 83 GLU A N 1
ATOM 675 C CA . GLU A 1 83 ? 10.232 -6.378 -10.518 1.00 91.12 83 GLU A CA 1
ATOM 676 C C . GLU A 1 83 ? 9.970 -5.505 -11.750 1.00 91.12 83 GLU A C 1
ATOM 678 O O . GLU A 1 83 ? 10.414 -5.825 -12.851 1.00 91.12 83 GLU A O 1
ATOM 683 N N . CYS A 1 84 ? 9.264 -4.383 -11.593 1.00 90.94 84 CYS A N 1
ATOM 684 C CA . CYS A 1 84 ? 9.052 -3.434 -12.682 1.00 90.94 84 CYS A CA 1
ATOM 685 C C . CYS A 1 84 ? 10.370 -2.840 -13.189 1.00 90.94 84 CYS A C 1
ATOM 687 O O . CYS A 1 84 ? 10.573 -2.773 -14.404 1.00 90.94 84 CYS A O 1
ATOM 689 N N . LEU A 1 85 ? 11.277 -2.466 -12.284 1.00 92.12 85 LEU A N 1
ATOM 690 C CA . LEU A 1 85 ? 12.612 -1.988 -12.646 1.00 92.12 85 LEU A CA 1
ATOM 691 C C . LEU A 1 85 ? 13.424 -3.079 -13.352 1.00 92.12 85 LEU A C 1
ATOM 693 O O . LEU A 1 85 ? 13.995 -2.825 -14.410 1.00 92.12 85 LEU A O 1
ATOM 697 N N . GLU A 1 86 ? 13.425 -4.303 -12.827 1.00 92.56 86 GLU A N 1
ATOM 698 C CA . GLU A 1 86 ? 14.133 -5.441 -13.426 1.00 92.56 86 GLU A CA 1
ATOM 699 C C . GLU A 1 86 ? 13.597 -5.776 -14.826 1.00 92.56 86 GLU A C 1
ATOM 701 O O . GLU A 1 86 ? 14.373 -5.933 -15.772 1.00 92.56 86 GLU A O 1
ATOM 706 N N . ARG A 1 87 ? 12.270 -5.793 -15.008 1.00 89.69 87 ARG A N 1
ATOM 707 C CA . ARG A 1 87 ? 11.638 -5.977 -16.325 1.00 89.69 87 ARG A CA 1
ATOM 708 C C . ARG A 1 87 ? 11.996 -4.853 -17.295 1.00 89.69 87 ARG A C 1
ATOM 710 O O . ARG A 1 87 ? 12.225 -5.123 -18.475 1.00 89.69 87 ARG A O 1
ATOM 717 N N . ALA A 1 88 ? 12.034 -3.604 -16.829 1.00 89.44 88 ALA A N 1
ATOM 718 C CA . ALA A 1 88 ? 12.410 -2.461 -17.657 1.00 89.44 88 ALA A CA 1
ATOM 719 C C . ALA A 1 88 ? 13.877 -2.543 -18.102 1.00 89.44 88 ALA A C 1
ATOM 721 O O . ALA A 1 88 ? 14.163 -2.332 -19.280 1.00 89.44 88 ALA A O 1
ATOM 722 N N . LEU A 1 89 ? 14.785 -2.914 -17.195 1.00 89.00 89 LEU A N 1
ATOM 723 C CA . LEU A 1 89 ? 16.202 -3.126 -17.499 1.00 89.00 89 LEU A CA 1
ATOM 724 C C . LEU A 1 89 ? 16.392 -4.252 -18.519 1.00 89.00 89 LEU A C 1
ATOM 726 O O . LEU A 1 89 ? 17.004 -4.023 -19.561 1.00 89.00 89 LEU A O 1
ATOM 730 N N . ALA A 1 90 ? 15.779 -5.417 -18.291 1.00 89.50 90 ALA A N 1
ATOM 731 C CA . ALA A 1 90 ? 15.857 -6.549 -19.213 1.00 89.50 90 ALA A CA 1
ATOM 732 C C . ALA A 1 90 ? 15.315 -6.197 -20.610 1.00 89.50 90 ALA A C 1
ATOM 734 O O . ALA A 1 90 ? 15.914 -6.547 -21.629 1.00 89.50 90 ALA A O 1
ATOM 735 N N . ARG A 1 91 ? 14.200 -5.452 -20.686 1.00 85.75 91 ARG A N 1
ATOM 736 C CA . ARG A 1 91 ? 13.678 -4.955 -21.970 1.00 85.75 91 ARG A CA 1
ATOM 737 C C . ARG A 1 91 ? 14.625 -3.961 -22.632 1.00 85.75 91 ARG A C 1
ATOM 739 O O . ARG A 1 91 ? 14.776 -4.015 -23.849 1.00 85.75 91 ARG A O 1
ATOM 746 N N . ASN A 1 92 ? 15.249 -3.067 -21.871 1.00 85.62 92 ASN A N 1
ATOM 747 C CA . ASN A 1 92 ? 16.195 -2.092 -22.408 1.00 85.62 92 ASN A CA 1
ATOM 748 C C . ASN A 1 92 ? 17.424 -2.791 -23.015 1.00 85.62 92 ASN A C 1
ATOM 750 O O . ASN A 1 92 ? 17.785 -2.526 -24.159 1.00 85.62 92 ASN A O 1
ATOM 754 N N . GLU A 1 93 ? 17.999 -3.765 -22.308 1.00 88.38 93 GLU A N 1
ATOM 755 C CA . GLU A 1 93 ? 19.103 -4.590 -22.814 1.00 88.38 93 GLU A CA 1
ATOM 756 C C . GLU A 1 93 ? 18.705 -5.382 -24.064 1.00 88.38 93 GLU A C 1
ATOM 758 O O . GLU A 1 93 ? 19.441 -5.405 -25.052 1.00 88.38 93 GLU A O 1
ATOM 763 N N . GLN A 1 94 ? 17.506 -5.971 -24.068 1.00 82.56 94 GLN A N 1
ATOM 764 C CA . GLN A 1 94 ? 16.990 -6.694 -25.225 1.00 82.56 94 GLN A CA 1
ATOM 765 C C . GLN A 1 94 ? 16.812 -5.777 -26.445 1.00 82.56 94 GLN A C 1
ATOM 767 O O . GLN A 1 94 ? 17.165 -6.154 -27.565 1.00 82.56 94 GLN A O 1
ATOM 772 N N . VAL A 1 95 ? 16.245 -4.582 -26.256 1.00 76.81 95 VAL A N 1
ATOM 773 C CA . VAL A 1 95 ? 16.061 -3.599 -27.334 1.00 76.81 95 VAL A CA 1
ATOM 774 C C . VAL A 1 95 ? 17.414 -3.111 -27.842 1.00 76.81 95 VAL A C 1
ATOM 776 O O . VAL A 1 95 ? 17.610 -3.068 -29.055 1.00 76.81 95 VAL A O 1
ATOM 779 N N . LYS A 1 96 ? 18.369 -2.837 -26.948 1.00 78.88 96 LYS A N 1
ATOM 780 C CA . LYS A 1 96 ? 19.743 -2.487 -27.318 1.00 78.88 96 LYS A CA 1
ATOM 781 C C . LYS A 1 96 ? 20.390 -3.576 -28.178 1.00 78.88 96 LYS A C 1
ATOM 783 O O . LYS A 1 96 ? 20.870 -3.269 -29.261 1.00 78.88 96 LYS A O 1
ATOM 788 N N . GLY A 1 97 ? 20.311 -4.846 -27.775 1.00 77.38 97 GLY A N 1
ATOM 789 C CA . GLY A 1 97 ? 20.855 -5.957 -28.565 1.00 77.38 97 GLY A CA 1
ATOM 790 C C . GLY A 1 97 ? 20.213 -6.095 -29.954 1.00 77.38 97 GLY A C 1
ATOM 791 O O . GLY A 1 97 ? 20.898 -6.395 -30.935 1.00 77.38 97 GLY A O 1
ATOM 792 N N . LYS A 1 98 ? 18.905 -5.818 -30.074 1.00 74.81 98 LYS A N 1
ATOM 793 C CA . LYS A 1 98 ? 18.215 -5.760 -31.376 1.00 74.81 98 LYS A CA 1
ATOM 794 C C . LYS A 1 98 ? 18.723 -4.603 -32.239 1.00 74.81 98 LYS A C 1
ATOM 796 O O . LYS A 1 98 ? 18.977 -4.820 -33.421 1.00 74.81 98 LYS A O 1
ATOM 801 N N . ILE A 1 99 ? 18.894 -3.411 -31.661 1.00 70.31 99 ILE A N 1
ATOM 802 C CA . ILE A 1 99 ? 19.454 -2.239 -32.355 1.00 70.31 99 ILE A CA 1
ATOM 803 C C . ILE A 1 99 ? 20.877 -2.537 -32.834 1.00 70.31 99 ILE A C 1
ATOM 805 O O . ILE A 1 99 ? 21.187 -2.303 -33.999 1.00 70.31 99 ILE A O 1
ATOM 809 N N . ASP A 1 100 ? 21.723 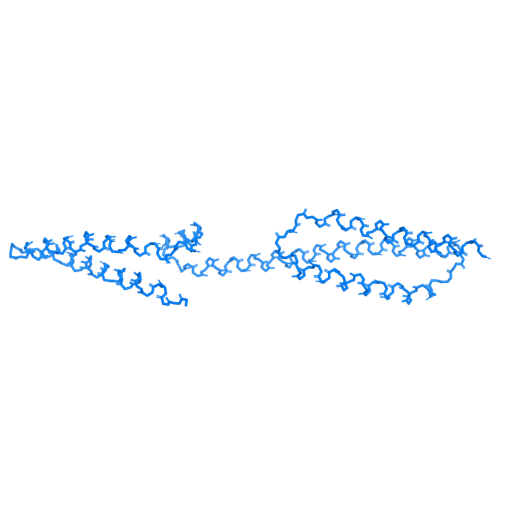-3.111 -31.981 1.00 70.81 100 ASP A N 1
ATOM 810 C CA . ASP A 1 100 ? 23.103 -3.455 -32.332 1.00 70.81 100 ASP A CA 1
ATOM 811 C C . ASP A 1 100 ? 23.139 -4.481 -33.480 1.00 70.81 100 ASP A C 1
ATOM 813 O O . ASP A 1 100 ? 23.884 -4.324 -34.443 1.00 70.81 100 ASP A O 1
ATOM 817 N N . THR A 1 101 ? 22.254 -5.483 -33.460 1.00 68.25 101 THR A N 1
ATOM 818 C CA . THR A 1 101 ? 22.155 -6.476 -34.546 1.00 68.25 101 THR A CA 1
ATOM 819 C C . THR A 1 101 ? 21.697 -5.852 -35.867 1.00 68.25 101 THR A C 1
ATOM 821 O O . THR A 1 101 ? 22.257 -6.156 -36.921 1.00 68.25 101 THR A O 1
ATOM 824 N N . MET A 1 102 ? 20.672 -4.995 -35.826 1.00 61.03 102 MET A N 1
ATOM 825 C CA . MET A 1 102 ? 20.143 -4.326 -37.019 1.00 61.03 102 MET A CA 1
ATOM 826 C C . MET A 1 102 ? 21.173 -3.361 -37.606 1.00 61.03 102 MET A C 1
ATOM 828 O O . MET A 1 102 ? 21.461 -3.434 -38.795 1.00 61.03 102 MET A O 1
ATOM 832 N N . THR A 1 103 ? 21.803 -2.533 -36.767 1.00 57.28 103 THR A N 1
ATOM 833 C CA . THR A 1 103 ? 22.838 -1.592 -37.213 1.00 57.28 103 THR A CA 1
ATOM 834 C C . THR A 1 103 ? 24.043 -2.313 -37.815 1.00 57.28 103 THR A C 1
ATOM 836 O O . THR A 1 103 ? 24.482 -1.933 -38.895 1.00 57.28 103 THR A O 1
ATOM 839 N N . VAL A 1 104 ? 24.560 -3.376 -37.191 1.00 57.78 104 VAL A N 1
ATOM 840 C CA . VAL A 1 104 ? 25.705 -4.128 -37.735 1.00 57.78 104 VAL A CA 1
ATOM 841 C C . VAL A 1 104 ? 25.374 -4.766 -39.086 1.00 57.78 104 VAL A C 1
ATOM 843 O O . VAL A 1 104 ? 26.185 -4.662 -40.006 1.00 57.78 104 VAL A O 1
ATOM 846 N N . ARG A 1 105 ? 24.185 -5.367 -39.244 1.00 45.88 105 ARG A N 1
ATOM 847 C CA . ARG A 1 105 ? 23.753 -5.932 -40.534 1.00 45.88 105 ARG A CA 1
ATOM 848 C C . ARG A 1 105 ? 23.664 -4.868 -41.619 1.00 45.88 105 ARG A C 1
ATOM 850 O O . ARG A 1 105 ? 24.325 -5.005 -42.646 1.00 45.88 105 ARG A O 1
ATOM 857 N N . ASP A 1 106 ? 22.922 -3.800 -41.338 1.00 49.25 106 ASP A N 1
ATOM 858 C CA . ASP A 1 106 ? 22.692 -2.691 -42.261 1.00 49.25 106 ASP A CA 1
ATOM 859 C C . ASP A 1 106 ? 24.000 -2.016 -42.695 1.00 49.25 106 ASP A C 1
ATOM 861 O O . ASP A 1 106 ? 24.157 -1.688 -43.867 1.00 49.25 106 ASP A O 1
ATOM 865 N N . TYR A 1 107 ? 24.960 -1.829 -41.781 1.00 47.84 107 TYR A N 1
ATOM 866 C CA . TYR A 1 107 ? 26.261 -1.269 -42.141 1.00 47.84 107 TYR A CA 1
ATOM 867 C C . TYR A 1 107 ? 27.130 -2.252 -42.921 1.00 47.84 107 TYR A C 1
ATOM 869 O O . TYR A 1 107 ? 27.765 -1.800 -43.863 1.00 47.84 107 TYR A O 1
ATOM 877 N N . SER A 1 108 ? 27.171 -3.542 -42.556 1.00 50.22 108 SER A N 1
ATOM 878 C CA . SER A 1 108 ? 28.064 -4.528 -43.192 1.00 50.22 108 SER A CA 1
ATOM 879 C C . SER A 1 108 ? 27.716 -4.798 -44.659 1.00 50.22 108 SER A C 1
ATOM 881 O O . SER A 1 108 ? 28.603 -4.758 -45.512 1.00 50.22 108 SER A O 1
ATOM 883 N N . GLU A 1 109 ? 26.430 -4.988 -44.968 1.00 48.72 109 GLU A N 1
ATOM 884 C CA . GLU A 1 109 ? 25.964 -5.265 -46.331 1.00 48.72 109 GLU A CA 1
ATOM 885 C C . GLU A 1 109 ? 26.117 -4.035 -47.233 1.00 48.72 109 GLU A C 1
ATOM 887 O O . GLU A 1 109 ? 26.591 -4.158 -48.367 1.00 48.72 109 GLU A O 1
ATOM 892 N N . ASP A 1 110 ? 25.806 -2.842 -46.711 1.00 50.47 110 ASP A N 1
ATOM 893 C CA . ASP A 1 110 ? 26.023 -1.597 -47.442 1.00 50.47 110 ASP A CA 1
ATOM 894 C C . ASP A 1 110 ? 27.524 -1.344 -47.653 1.00 50.47 110 ASP A C 1
ATOM 896 O O . ASP A 1 110 ? 27.903 -1.021 -48.773 1.00 50.47 110 ASP A O 1
ATOM 900 N N . THR A 1 111 ? 28.409 -1.530 -46.658 1.00 54.06 111 THR A N 1
ATOM 901 C CA . THR A 1 111 ? 29.858 -1.307 -46.859 1.00 54.06 111 THR A CA 1
ATOM 902 C C . THR A 1 111 ? 30.472 -2.255 -47.876 1.00 54.06 111 THR A C 1
ATOM 904 O O . THR A 1 111 ? 31.234 -1.791 -48.722 1.00 54.06 111 THR A O 1
ATOM 907 N N . ASP A 1 112 ? 30.123 -3.541 -47.852 1.00 60.59 112 ASP A N 1
ATOM 908 C CA . ASP A 1 112 ? 30.700 -4.525 -48.772 1.00 60.59 112 ASP A CA 1
ATOM 909 C C . ASP A 1 112 ? 30.244 -4.286 -50.217 1.00 60.59 112 ASP A C 1
ATOM 911 O O . ASP A 1 112 ? 31.032 -4.414 -51.162 1.00 60.59 112 ASP A O 1
ATOM 915 N N . LEU A 1 113 ? 28.972 -3.918 -50.409 1.00 60.03 113 LEU A N 1
ATOM 916 C CA . LEU A 1 113 ? 28.437 -3.570 -51.723 1.00 60.03 113 LEU A CA 1
ATOM 917 C C . LEU A 1 113 ? 29.038 -2.258 -52.240 1.00 60.03 113 LEU A C 1
ATOM 919 O O . LEU A 1 113 ? 29.419 -2.169 -53.413 1.00 60.03 113 LEU A O 1
ATOM 923 N N . TRP A 1 114 ? 29.163 -1.251 -51.374 1.00 59.97 114 TRP A N 1
ATOM 924 C CA . TRP A 1 114 ? 29.761 0.037 -51.722 1.00 59.97 114 TRP A CA 1
ATOM 925 C C . TRP A 1 114 ? 31.240 -0.120 -52.082 1.00 59.97 114 TRP A C 1
ATOM 927 O O . TRP A 1 114 ? 31.684 0.403 -53.102 1.00 59.97 114 TRP A O 1
ATOM 937 N N . GLU A 1 115 ? 31.995 -0.909 -51.315 1.00 63.69 115 GLU A N 1
ATOM 938 C CA . GLU A 1 115 ? 33.416 -1.152 -51.563 1.00 63.69 115 GLU A CA 1
ATOM 939 C C . GLU A 1 115 ? 33.646 -1.903 -52.882 1.00 63.69 115 GLU A C 1
ATOM 941 O O . GLU A 1 115 ? 34.513 -1.523 -53.674 1.00 63.69 115 GLU A O 1
ATOM 946 N N . LYS A 1 116 ? 32.824 -2.923 -53.169 1.00 69.25 116 LYS A N 1
ATOM 947 C CA . LYS A 1 116 ? 32.837 -3.626 -54.463 1.00 69.25 116 LYS A CA 1
ATOM 948 C C . LYS A 1 116 ? 32.491 -2.695 -55.625 1.00 69.25 116 LYS A C 1
ATOM 950 O O . LYS A 1 116 ? 33.140 -2.765 -56.666 1.00 69.25 116 LYS A O 1
ATOM 955 N N . THR A 1 117 ? 31.517 -1.804 -55.446 1.00 62.81 117 THR A N 1
ATOM 956 C CA . THR A 1 117 ? 31.104 -0.835 -56.474 1.00 62.81 117 THR A CA 1
ATOM 957 C C . THR A 1 117 ? 32.201 0.199 -56.744 1.00 62.81 117 THR A C 1
ATOM 959 O O . THR A 1 117 ? 32.522 0.460 -57.901 1.00 62.81 117 THR A O 1
ATOM 962 N N . CYS A 1 118 ? 32.845 0.739 -55.706 1.00 60.69 118 CYS A N 1
ATOM 963 C CA . CYS A 1 118 ? 33.969 1.668 -55.855 1.00 60.69 118 CYS A CA 1
ATOM 964 C C . CYS A 1 118 ? 35.171 1.035 -56.553 1.00 60.69 118 CYS A C 1
ATOM 966 O O . CYS A 1 118 ? 35.725 1.641 -57.470 1.00 60.69 118 CYS A O 1
ATOM 968 N N . LYS A 1 119 ? 35.527 -0.200 -56.175 1.00 69.94 119 LYS A N 1
ATOM 969 C CA . LYS A 1 119 ? 36.590 -0.969 -56.838 1.00 69.94 119 LYS A CA 1
ATOM 970 C C . LYS A 1 119 ? 36.249 -1.261 -58.302 1.00 69.94 119 LYS A C 1
ATOM 972 O O . LYS A 1 119 ? 37.111 -1.106 -59.160 1.00 69.94 119 LYS A O 1
ATOM 977 N N . GLY A 1 120 ? 34.996 -1.614 -58.600 1.00 70.38 120 GLY A N 1
ATOM 978 C CA . GLY A 1 120 ? 34.514 -1.838 -59.969 1.00 70.38 120 GLY A CA 1
ATOM 979 C C . GLY A 1 120 ? 34.528 -0.585 -60.854 1.00 70.38 120 GLY A C 1
ATOM 980 O O . GLY A 1 120 ? 34.659 -0.699 -62.068 1.00 70.38 120 GLY A O 1
ATOM 981 N N . LEU A 1 121 ? 34.445 0.603 -60.251 1.00 72.00 121 LEU A N 1
ATOM 982 C CA . LEU A 1 121 ? 34.532 1.899 -60.931 1.00 72.00 121 LEU A CA 1
ATOM 983 C C . LEU A 1 121 ? 35.953 2.504 -60.924 1.00 72.00 121 LEU A C 1
ATOM 985 O O . LEU A 1 121 ? 36.140 3.605 -61.434 1.00 72.00 121 LEU A O 1
ATOM 989 N N . GLY A 1 122 ? 36.953 1.806 -60.368 1.00 68.62 122 GLY A N 1
ATOM 990 C CA . GLY A 1 122 ? 38.355 2.243 -60.356 1.00 68.62 122 GLY A CA 1
ATOM 991 C C . GLY A 1 122 ? 38.704 3.328 -59.327 1.00 68.62 122 GLY A C 1
ATOM 992 O O . GLY A 1 122 ? 39.766 3.939 -59.432 1.00 68.62 122 GLY A O 1
ATOM 993 N N . PHE A 1 123 ? 37.844 3.581 -58.335 1.00 64.75 123 PHE A N 1
ATOM 994 C CA . PHE A 1 123 ? 38.096 4.568 -57.278 1.00 64.75 123 PHE A CA 1
ATOM 995 C C . PHE A 1 123 ? 38.807 3.944 -56.067 1.00 64.75 123 PHE A C 1
ATOM 997 O O . PHE A 1 123 ? 38.416 2.875 -55.594 1.00 64.75 123 PHE A O 1
ATOM 1004 N N . ASP A 1 124 ? 39.805 4.643 -55.512 1.00 61.38 124 ASP A N 1
ATOM 1005 C CA . ASP A 1 124 ? 40.447 4.245 -54.255 1.00 61.38 124 ASP A CA 1
ATOM 1006 C C . ASP A 1 124 ? 39.557 4.594 -53.048 1.00 61.38 124 ASP A C 1
ATOM 1008 O O . ASP A 1 124 ? 39.225 5.752 -52.778 1.00 61.38 124 ASP A O 1
ATOM 1012 N N . VAL A 1 125 ? 39.166 3.555 -52.312 1.00 59.25 125 VAL A N 1
ATOM 1013 C CA . VAL A 1 125 ? 38.247 3.594 -51.166 1.00 59.25 125 VAL A CA 1
ATOM 1014 C C . VAL A 1 125 ? 38.838 4.399 -49.998 1.00 59.25 125 VAL A C 1
ATOM 1016 O O . VAL A 1 125 ? 38.090 5.003 -49.222 1.00 59.25 125 VAL A O 1
ATOM 1019 N N . SER A 1 126 ? 40.171 4.473 -49.898 1.00 61.50 126 SER A N 1
ATOM 1020 C CA . SER A 1 126 ? 40.892 5.199 -48.841 1.00 61.50 126 SER A CA 1
ATOM 1021 C C . SER A 1 126 ? 40.536 6.695 -48.791 1.00 61.50 126 SER A C 1
ATOM 1023 O O . SER A 1 126 ? 40.434 7.287 -47.713 1.00 61.50 126 SER A O 1
ATOM 1025 N N . VAL A 1 127 ? 40.229 7.294 -49.947 1.00 60.44 127 VAL A N 1
ATOM 1026 C CA . VAL A 1 127 ? 39.889 8.719 -50.098 1.00 60.44 127 VAL A CA 1
ATOM 1027 C C . VAL A 1 127 ? 38.559 9.067 -49.414 1.00 60.44 127 VAL A C 1
ATOM 1029 O O . VAL A 1 127 ? 38.357 10.192 -48.948 1.00 60.44 127 VAL A O 1
ATOM 1032 N N . PHE A 1 128 ? 37.648 8.097 -49.300 1.00 57.44 128 PHE A N 1
ATOM 1033 C CA . PHE A 1 128 ? 36.305 8.305 -48.755 1.00 57.44 128 PHE A CA 1
ATOM 1034 C C . PHE A 1 128 ? 36.193 7.981 -47.259 1.00 57.44 128 PHE A C 1
ATOM 1036 O O . PHE A 1 128 ? 35.305 8.516 -46.591 1.00 57.44 128 PHE A O 1
ATOM 1043 N N . GLN A 1 129 ? 37.106 7.177 -46.699 1.00 54.03 129 GLN A N 1
ATOM 1044 C CA . GLN A 1 129 ? 37.053 6.726 -45.299 1.00 54.03 129 GLN A CA 1
ATOM 1045 C C . GLN A 1 129 ? 37.012 7.885 -44.289 1.00 54.03 129 GLN A C 1
ATOM 1047 O O . GLN A 1 129 ? 36.203 7.869 -43.358 1.00 54.03 129 GLN A O 1
ATOM 1052 N N . ASN A 1 130 ? 37.807 8.938 -44.508 1.00 51.94 130 ASN A N 1
ATOM 1053 C CA . ASN A 1 130 ? 37.820 10.116 -43.631 1.00 51.94 130 ASN A CA 1
ATOM 1054 C C . ASN A 1 130 ? 36.489 10.885 -43.661 1.00 51.94 130 ASN A C 1
ATOM 1056 O O . ASN A 1 130 ? 35.990 11.326 -42.624 1.00 51.94 130 ASN A O 1
ATOM 1060 N N . ARG A 1 131 ? 35.877 11.017 -44.843 1.00 51.78 131 ARG A N 1
ATOM 1061 C CA . ARG A 1 131 ? 34.625 11.767 -45.022 1.00 51.78 131 ARG A CA 1
ATOM 1062 C C . ARG A 1 131 ? 33.424 11.000 -44.454 1.00 51.78 131 ARG A C 1
ATOM 1064 O O . ARG A 1 131 ? 32.551 11.606 -43.838 1.00 51.78 131 ARG A O 1
ATOM 1071 N N . ILE A 1 132 ? 33.432 9.670 -44.569 1.00 54.09 132 ILE A N 1
ATOM 1072 C CA . ILE A 1 132 ? 32.433 8.781 -43.957 1.00 54.09 132 ILE A CA 1
ATOM 1073 C C . ILE A 1 132 ? 32.519 8.827 -42.424 1.00 54.09 132 ILE A C 1
ATOM 1075 O O . ILE A 1 132 ? 31.487 8.895 -41.761 1.00 54.09 132 ILE A O 1
ATOM 1079 N N . SER A 1 133 ? 33.727 8.827 -41.851 1.00 52.16 133 SER A N 1
ATOM 1080 C CA . SER A 1 133 ? 33.918 8.876 -40.392 1.00 52.16 133 SER A CA 1
ATOM 1081 C C . SER A 1 133 ? 33.346 10.164 -39.773 1.00 52.16 133 SER A C 1
ATOM 1083 O O . SER A 1 133 ? 32.652 10.125 -38.753 1.00 52.16 133 SER A O 1
ATOM 1085 N N . ILE A 1 134 ? 33.540 11.305 -40.444 1.00 53.62 134 ILE A N 1
ATOM 1086 C CA . ILE A 1 134 ? 32.998 12.605 -40.021 1.00 53.62 134 ILE A CA 1
ATOM 1087 C C . ILE A 1 134 ? 31.465 12.617 -40.086 1.00 53.62 134 ILE A C 1
ATOM 1089 O O . ILE A 1 134 ? 30.816 13.013 -39.116 1.00 53.62 134 ILE A O 1
ATOM 1093 N N . GLU A 1 135 ? 30.869 12.156 -41.186 1.00 53.09 135 GLU A N 1
ATOM 1094 C CA . GLU A 1 135 ? 29.408 12.159 -41.340 1.00 53.09 135 GLU A CA 1
ATOM 1095 C C . GLU A 1 135 ? 28.711 11.153 -40.409 1.00 53.09 135 GLU A C 1
ATOM 1097 O O . GLU A 1 135 ? 27.687 11.486 -39.808 1.00 53.09 135 GLU A O 1
ATOM 1102 N N . LYS A 1 136 ? 29.311 9.979 -40.153 1.00 51.22 136 LYS A N 1
ATOM 1103 C CA . LYS A 1 136 ? 28.834 9.040 -39.118 1.00 51.22 136 LYS A CA 1
ATOM 1104 C C . LYS A 1 136 ? 28.802 9.691 -37.730 1.00 51.22 136 LYS A C 1
ATOM 1106 O O . LYS A 1 136 ? 27.827 9.537 -36.996 1.00 51.22 136 LYS A O 1
ATOM 1111 N N . SER A 1 137 ? 29.829 10.471 -37.386 1.00 46.59 137 SER A N 1
ATOM 1112 C CA . SER A 1 137 ? 29.904 11.178 -36.101 1.00 46.59 137 SER A CA 1
ATOM 1113 C C . SER A 1 137 ? 28.846 12.288 -35.971 1.00 46.59 137 SER A C 1
ATOM 1115 O O . SER A 1 137 ? 28.284 12.503 -34.894 1.00 46.59 137 SER A O 1
ATOM 1117 N N . ARG A 1 138 ? 28.514 12.973 -37.075 1.00 48.62 138 ARG A N 1
ATOM 1118 C CA . ARG A 1 138 ? 27.464 14.009 -37.109 1.00 48.62 138 ARG A CA 1
ATOM 1119 C C . ARG A 1 138 ? 26.065 13.406 -37.009 1.00 48.62 138 ARG A C 1
ATOM 1121 O O . ARG A 1 138 ? 25.266 13.887 -36.207 1.00 48.62 138 ARG A O 1
ATOM 1128 N N . ALA A 1 139 ? 25.793 12.327 -37.742 1.00 52.50 139 ALA A N 1
ATOM 1129 C CA . ALA A 1 139 ? 24.522 11.609 -37.666 1.00 52.50 139 ALA A CA 1
ATOM 1130 C C . ALA A 1 139 ? 24.269 11.035 -36.261 1.00 52.50 139 ALA A C 1
ATOM 1132 O O . ALA A 1 139 ? 23.165 11.171 -35.732 1.00 52.50 139 ALA A O 1
ATOM 1133 N N . TRP A 1 140 ? 25.307 10.487 -35.614 1.00 47.88 140 TRP A N 1
ATOM 1134 C CA . TRP A 1 140 ? 25.224 9.992 -34.237 1.00 47.88 140 TRP A CA 1
ATOM 1135 C C . TRP A 1 140 ? 24.878 11.098 -33.234 1.00 47.88 140 TRP A C 1
ATOM 1137 O O . TRP A 1 140 ? 23.994 10.921 -32.399 1.00 47.88 140 TRP A O 1
ATOM 1147 N N . LYS A 1 141 ? 25.507 12.277 -33.343 1.00 47.47 141 LYS A N 1
ATOM 1148 C CA . LYS A 1 141 ? 25.188 13.427 -32.477 1.00 47.47 141 LYS A CA 1
ATOM 1149 C C . LYS A 1 141 ? 23.739 13.892 -32.633 1.00 47.47 141 LYS A C 1
ATOM 1151 O O . LYS A 1 141 ? 23.083 14.161 -31.631 1.00 47.47 141 LYS A O 1
ATOM 1156 N N . VAL A 1 142 ? 23.231 13.958 -33.864 1.00 52.56 142 VAL A N 1
ATOM 1157 C CA . VAL A 1 142 ? 21.836 14.351 -34.135 1.00 52.56 142 VAL A CA 1
ATOM 1158 C C . VAL A 1 142 ? 20.852 13.316 -33.580 1.00 52.56 142 VAL A C 1
ATOM 1160 O O . VAL A 1 142 ? 19.832 13.691 -33.009 1.00 52.56 142 VAL A O 1
ATOM 1163 N N . PHE A 1 143 ? 21.171 12.024 -33.684 1.00 48.53 143 PHE A N 1
ATOM 1164 C CA . PHE A 1 143 ? 20.348 10.945 -33.140 1.00 48.53 143 PHE A CA 1
ATOM 1165 C C . PHE A 1 143 ? 20.298 10.957 -31.605 1.00 48.53 143 PHE A C 1
ATOM 1167 O O . PHE A 1 143 ? 19.213 10.917 -31.028 1.00 48.53 143 PHE A O 1
ATOM 1174 N N . VAL A 1 144 ? 21.454 11.092 -30.944 1.00 48.78 144 VAL A N 1
ATOM 1175 C CA . VAL A 1 144 ? 21.547 11.166 -29.476 1.00 48.78 144 VAL A CA 1
ATOM 1176 C C . VAL A 1 144 ? 20.779 12.374 -28.931 1.00 48.78 144 VAL A C 1
ATOM 1178 O O . VAL A 1 144 ? 20.035 12.232 -27.964 1.00 48.78 144 VAL A O 1
ATOM 1181 N N . LEU A 1 145 ? 20.884 13.543 -29.574 1.00 49.81 145 LEU A N 1
ATOM 1182 C CA . LEU A 1 145 ? 20.126 14.737 -29.176 1.00 49.81 145 LEU A CA 1
ATOM 1183 C C . LEU A 1 145 ? 18.608 14.540 -29.321 1.00 49.81 145 LEU A C 1
ATOM 1185 O O . LEU A 1 145 ? 17.853 14.950 -28.444 1.00 49.81 145 LEU A O 1
ATOM 1189 N N . ASN A 1 146 ? 18.157 13.858 -30.378 1.00 45.00 146 ASN A N 1
ATOM 1190 C CA . ASN A 1 146 ? 16.734 13.570 -30.576 1.00 45.00 146 ASN A CA 1
ATOM 1191 C C . ASN A 1 146 ? 16.185 12.545 -29.569 1.00 45.00 146 ASN A C 1
ATOM 1193 O O . ASN A 1 146 ? 15.036 12.664 -29.146 1.00 45.00 146 ASN A O 1
ATOM 1197 N N . LEU A 1 147 ? 17.004 11.570 -29.156 1.00 45.78 147 LEU A N 1
ATOM 1198 C CA . LEU A 1 147 ? 16.630 10.580 -28.140 1.00 45.78 147 LEU A CA 1
ATOM 1199 C C . LEU A 1 147 ? 16.457 11.209 -26.750 1.00 45.78 147 LEU A C 1
ATOM 1201 O O . LEU A 1 147 ? 15.566 10.815 -26.004 1.00 45.78 147 LEU A O 1
ATOM 1205 N N . ILE A 1 148 ? 17.299 12.191 -26.412 1.00 48.00 148 ILE A N 1
ATOM 1206 C CA . ILE A 1 148 ? 17.243 12.898 -25.125 1.00 48.00 148 ILE A CA 1
ATOM 1207 C C . ILE A 1 148 ? 16.023 13.833 -25.067 1.00 48.00 148 ILE A C 1
ATOM 1209 O O . ILE A 1 148 ? 15.401 13.953 -24.015 1.00 48.00 148 ILE A O 1
ATOM 1213 N N . SER A 1 149 ? 15.638 14.458 -26.187 1.00 45.94 149 SER A N 1
ATOM 1214 C CA . SER A 1 149 ? 14.498 15.388 -26.231 1.00 45.94 149 SER A CA 1
ATOM 1215 C C . SER A 1 149 ? 13.118 14.730 -26.371 1.00 45.94 149 SER A C 1
ATOM 1217 O O . SER A 1 149 ? 12.130 15.359 -26.004 1.00 45.94 149 SER A O 1
ATOM 1219 N N . ASN A 1 150 ? 13.010 13.495 -26.875 1.00 42.50 150 ASN A N 1
ATOM 1220 C CA . ASN A 1 150 ? 11.721 12.837 -27.143 1.00 42.50 150 ASN A CA 1
ATOM 1221 C C . ASN A 1 150 ? 11.522 11.562 -26.311 1.00 42.50 150 ASN A C 1
ATOM 1223 O O . ASN A 1 150 ? 11.412 10.458 -26.840 1.00 42.50 150 ASN A O 1
ATOM 1227 N N . SER A 1 151 ? 11.417 11.705 -24.991 1.00 44.06 151 SER A N 1
ATOM 1228 C CA . SER A 1 151 ? 11.157 10.585 -24.070 1.00 44.06 151 SER A CA 1
ATOM 1229 C C . SER A 1 151 ? 9.716 10.044 -24.137 1.00 44.06 151 SER A C 1
ATOM 1231 O O . SER A 1 151 ? 9.430 9.014 -23.535 1.00 44.06 151 SER A O 1
ATOM 1233 N N . HIS A 1 152 ? 8.800 10.713 -24.853 1.00 44.44 152 HIS A N 1
ATOM 1234 C CA . HIS A 1 152 ? 7.357 10.432 -24.780 1.00 44.44 152 HIS A CA 1
ATOM 1235 C C . HIS A 1 152 ? 6.690 9.873 -26.047 1.00 44.44 152 HIS A C 1
ATOM 1237 O O . HIS A 1 152 ? 5.501 9.564 -26.000 1.00 44.44 152 HIS A O 1
ATOM 1243 N N . VAL A 1 153 ? 7.396 9.685 -27.168 1.00 43.97 153 VAL A N 1
ATOM 1244 C CA . VAL A 1 153 ? 6.757 9.209 -28.414 1.00 43.97 153 VAL A CA 1
ATOM 1245 C C . VAL A 1 153 ? 7.651 8.200 -29.137 1.00 43.97 153 VAL A C 1
ATOM 1247 O O . VAL A 1 153 ? 8.400 8.536 -30.047 1.00 43.97 153 VAL A O 1
ATOM 1250 N N . ILE A 1 154 ? 7.555 6.924 -28.756 1.00 44.75 154 ILE A N 1
ATOM 1251 C CA . ILE A 1 154 ? 8.327 5.831 -29.384 1.00 44.75 154 ILE A CA 1
ATOM 1252 C C . ILE A 1 154 ? 7.708 5.375 -30.730 1.00 44.75 154 ILE A C 1
ATOM 1254 O O . ILE A 1 154 ? 8.295 4.576 -31.454 1.00 44.75 154 ILE A O 1
ATOM 1258 N N . HIS A 1 155 ? 6.565 5.924 -31.157 1.00 40.97 155 HIS A N 1
ATOM 1259 C CA . HIS A 1 155 ? 5.819 5.377 -32.302 1.00 40.97 155 HIS A CA 1
ATOM 1260 C C . HIS A 1 155 ? 6.128 5.985 -33.693 1.00 40.97 155 HIS A C 1
ATOM 1262 O O . HIS A 1 155 ? 5.528 5.558 -34.677 1.00 40.97 155 HIS A O 1
ATOM 1268 N N . LEU A 1 156 ? 7.070 6.933 -33.827 1.00 39.56 156 LEU A N 1
ATOM 1269 C CA . LEU A 1 156 ? 7.455 7.521 -35.135 1.00 39.56 156 LEU A CA 1
ATOM 1270 C C . LEU A 1 156 ? 8.846 7.108 -35.662 1.00 39.56 156 LEU A C 1
ATOM 1272 O O . LEU A 1 156 ? 9.275 7.584 -36.715 1.00 39.56 156 LEU A O 1
ATOM 1276 N N . SER A 1 157 ? 9.547 6.206 -34.970 1.00 48.44 157 SER A N 1
ATOM 1277 C CA . SER A 1 157 ? 10.959 5.899 -35.252 1.00 48.44 157 SER A CA 1
ATOM 1278 C C . SER A 1 157 ? 11.198 5.314 -36.655 1.00 48.44 157 SER A C 1
ATOM 1280 O O . SER A 1 157 ? 12.126 5.721 -37.351 1.00 48.44 157 SER A O 1
ATOM 1282 N N . THR A 1 158 ? 10.330 4.432 -37.152 1.00 45.84 158 THR A N 1
ATOM 1283 C CA . THR A 1 158 ? 10.559 3.740 -38.435 1.00 45.84 158 THR A CA 1
ATOM 1284 C C . THR A 1 158 ? 10.502 4.664 -39.654 1.00 45.84 158 THR A C 1
ATOM 1286 O O . THR A 1 158 ? 11.345 4.547 -40.542 1.00 45.84 158 THR A O 1
ATOM 1289 N N . HIS A 1 159 ? 9.576 5.625 -39.701 1.00 39.97 159 HIS A N 1
ATOM 1290 C CA . HIS A 1 159 ? 9.467 6.540 -40.846 1.00 39.97 159 HIS A CA 1
ATOM 1291 C C . HIS A 1 159 ? 10.571 7.600 -40.872 1.00 39.97 159 HIS A C 1
ATOM 1293 O O . HIS A 1 159 ? 11.040 7.963 -41.952 1.00 39.97 159 HIS A O 1
ATOM 1299 N N . LEU A 1 160 ? 11.028 8.061 -39.704 1.00 46.62 160 LEU A N 1
ATOM 1300 C CA . LEU A 1 160 ? 12.096 9.055 -39.622 1.00 46.62 160 LEU A CA 1
ATOM 1301 C C . LEU A 1 160 ? 13.456 8.453 -40.013 1.00 46.62 160 LEU A C 1
ATOM 1303 O O . LEU A 1 160 ? 14.212 9.084 -40.749 1.00 46.62 160 LEU A O 1
ATOM 1307 N N . PHE A 1 161 ? 13.720 7.198 -39.628 1.00 49.19 161 PHE A N 1
ATOM 1308 C CA . PHE A 1 161 ? 14.919 6.465 -40.050 1.00 49.19 161 PHE A CA 1
ATOM 1309 C C . PHE A 1 161 ? 14.973 6.234 -41.568 1.00 49.19 161 PHE A C 1
ATOM 1311 O O . PHE A 1 161 ? 16.032 6.399 -42.178 1.00 49.19 161 PHE A O 1
ATOM 1318 N N . ILE A 1 162 ? 13.837 5.914 -42.198 1.00 47.75 162 ILE A N 1
ATOM 1319 C CA . ILE A 1 162 ? 13.746 5.753 -43.659 1.00 47.75 162 ILE A CA 1
ATOM 1320 C C . ILE A 1 162 ? 13.986 7.092 -44.367 1.00 47.75 162 ILE A C 1
ATOM 1322 O O . ILE A 1 162 ? 14.766 7.146 -45.316 1.00 47.75 162 ILE A O 1
ATOM 1326 N N . LEU A 1 163 ? 13.390 8.189 -43.883 1.00 45.81 163 LEU A N 1
ATOM 1327 C CA . LEU A 1 163 ? 13.608 9.520 -44.461 1.00 45.81 163 LEU A CA 1
ATOM 1328 C C . LEU A 1 163 ? 15.080 9.950 -44.377 1.00 45.81 163 LEU A C 1
ATOM 1330 O O . LEU A 1 163 ? 15.615 10.547 -45.311 1.00 45.81 163 LEU A O 1
ATOM 1334 N N . GLN A 1 164 ? 15.747 9.613 -43.272 1.00 52.72 164 GLN A N 1
ATOM 1335 C CA . GLN A 1 164 ? 17.145 9.957 -43.033 1.00 52.72 164 GLN A CA 1
ATOM 1336 C C . GLN A 1 164 ? 18.098 9.139 -43.920 1.00 52.72 164 GLN A C 1
ATOM 1338 O O . GLN A 1 164 ? 19.046 9.703 -44.469 1.00 52.72 164 GLN A O 1
ATOM 1343 N N . ARG A 1 165 ? 17.802 7.850 -44.162 1.00 53.53 165 ARG A N 1
ATOM 1344 C CA . ARG A 1 165 ? 18.504 7.026 -45.167 1.00 53.53 165 ARG A CA 1
ATOM 1345 C C . ARG A 1 165 ? 18.267 7.534 -46.594 1.00 53.53 165 ARG A C 1
ATOM 1347 O O . ARG A 1 165 ? 19.227 7.637 -47.353 1.00 53.53 165 ARG A O 1
ATOM 1354 N N . CYS A 1 166 ? 17.041 7.936 -46.940 1.00 45.53 166 CYS A N 1
ATOM 1355 C CA . CYS A 1 166 ? 16.724 8.527 -48.247 1.00 45.53 166 CYS A CA 1
ATOM 1356 C C . CYS A 1 166 ? 17.478 9.841 -48.495 1.00 45.53 166 CYS A C 1
ATOM 1358 O O . CYS A 1 166 ? 17.996 10.053 -49.590 1.00 45.53 166 CYS A O 1
ATOM 1360 N N . LEU A 1 167 ? 17.594 10.705 -47.482 1.00 49.72 167 LEU A N 1
ATOM 1361 C CA . LEU A 1 167 ? 18.365 11.945 -47.579 1.00 49.72 167 LEU A CA 1
ATOM 1362 C C . LEU A 1 167 ? 19.862 11.669 -47.739 1.00 49.72 167 LEU A C 1
ATOM 1364 O O . LEU A 1 167 ? 20.497 12.284 -48.592 1.00 49.72 167 LEU A O 1
ATOM 1368 N N . LEU A 1 168 ? 20.420 10.711 -46.992 1.00 55.12 168 LEU A N 1
ATOM 1369 C CA . LEU A 1 168 ? 21.827 10.325 -47.129 1.00 55.12 168 LEU A CA 1
ATOM 1370 C C . LEU A 1 168 ? 22.128 9.789 -48.539 1.00 55.12 168 LEU A C 1
ATOM 1372 O O . LEU A 1 168 ? 23.126 10.175 -49.145 1.00 55.12 168 LEU A O 1
ATOM 1376 N N . PHE A 1 169 ? 21.229 8.966 -49.090 1.00 50.78 169 PHE A N 1
ATOM 1377 C CA . PHE A 1 169 ? 21.336 8.444 -50.455 1.00 50.78 169 PHE A CA 1
ATOM 1378 C C . PHE A 1 169 ? 21.198 9.549 -51.510 1.00 50.78 169 PHE A C 1
ATOM 1380 O O . PHE A 1 169 ? 21.934 9.562 -52.497 1.00 50.78 169 PHE A O 1
ATOM 1387 N N . PHE A 1 170 ? 20.302 10.516 -51.288 1.00 49.72 170 PHE A N 1
ATOM 1388 C CA . PHE A 1 170 ? 20.139 11.673 -52.167 1.00 49.72 170 PHE A CA 1
ATOM 1389 C C . PHE A 1 170 ? 21.395 12.553 -52.173 1.00 49.72 170 PHE A C 1
ATOM 1391 O O . PHE A 1 170 ? 21.882 12.919 -53.243 1.00 49.72 170 PHE A O 1
ATOM 1398 N N . PHE A 1 171 ? 21.984 12.833 -51.006 1.00 47.19 171 PHE A N 1
ATOM 1399 C CA . PHE A 1 171 ? 23.235 13.589 -50.912 1.00 47.19 171 PHE A CA 1
ATOM 1400 C C . PHE A 1 171 ? 24.420 12.832 -51.523 1.00 47.19 171 PHE A C 1
ATOM 1402 O O . PHE A 1 171 ? 25.197 13.435 -52.267 1.00 47.19 171 PHE A O 1
ATOM 1409 N N . LEU A 1 172 ? 24.532 11.515 -51.312 1.00 52.28 172 LEU A N 1
ATOM 1410 C CA . LEU A 1 172 ? 25.539 10.689 -51.990 1.00 52.28 172 LEU A CA 1
ATOM 1411 C C . LEU A 1 172 ? 25.369 10.743 -53.515 1.00 52.28 172 LEU A C 1
ATOM 1413 O O . LEU A 1 172 ? 26.336 10.982 -54.236 1.00 52.28 172 LEU A O 1
ATOM 1417 N N . SER A 1 173 ? 24.135 10.599 -54.008 1.00 48.06 173 SER A N 1
ATOM 1418 C CA . SER A 1 173 ? 23.831 10.660 -55.439 1.00 48.06 173 SER A CA 1
ATOM 1419 C C . SER A 1 173 ? 24.161 12.019 -56.058 1.00 48.06 173 SER A C 1
ATOM 1421 O O . SER A 1 173 ? 24.627 12.055 -57.199 1.00 48.06 173 SER A O 1
ATOM 1423 N N . GLN A 1 174 ? 23.921 13.127 -55.353 1.00 43.50 174 GLN A N 1
ATOM 1424 C CA . GLN A 1 174 ? 24.269 14.461 -55.852 1.00 43.50 174 GLN A CA 1
ATOM 1425 C C . GLN A 1 174 ? 25.783 14.672 -55.871 1.00 43.50 174 GLN A C 1
ATOM 1427 O O . GLN A 1 174 ? 26.320 15.219 -56.832 1.00 43.50 174 GLN A O 1
ATOM 1432 N N . THR A 1 175 ? 26.489 14.162 -54.862 1.00 47.59 175 THR A N 1
ATOM 1433 C CA . THR A 1 175 ? 27.951 14.263 -54.784 1.00 47.59 175 THR A CA 1
ATOM 1434 C C . THR A 1 175 ? 28.627 13.457 -55.899 1.00 47.59 175 THR A C 1
ATOM 1436 O O . THR A 1 175 ? 29.558 13.948 -56.533 1.00 47.59 175 THR A O 1
ATOM 1439 N N . ILE A 1 176 ? 28.108 12.264 -56.214 1.00 47.41 176 ILE A N 1
ATOM 1440 C CA . ILE A 1 176 ? 28.580 11.438 -57.338 1.00 47.41 176 ILE A CA 1
ATOM 1441 C C . ILE A 1 176 ? 28.288 12.123 -58.684 1.00 47.41 176 ILE A C 1
ATOM 1443 O O . ILE A 1 176 ? 29.165 12.181 -59.542 1.00 47.41 176 ILE A O 1
ATOM 1447 N N . LYS A 1 177 ? 27.098 12.717 -58.869 1.00 41.28 177 LYS A N 1
ATOM 1448 C CA . LYS A 1 177 ? 26.758 13.465 -60.098 1.00 41.28 177 LYS A CA 1
ATOM 1449 C C . LYS A 1 177 ? 27.653 14.679 -60.342 1.00 41.28 177 LYS A C 1
ATOM 1451 O O . LYS A 1 177 ? 27.932 14.982 -61.496 1.00 41.28 177 LYS A O 1
ATOM 1456 N N . VAL A 1 178 ? 28.087 15.372 -59.289 1.00 42.91 178 VAL A N 1
ATOM 1457 C CA . VAL A 1 178 ? 29.027 16.502 -59.401 1.00 42.91 178 VAL A CA 1
ATOM 1458 C C . VAL A 1 178 ? 30.434 16.019 -59.767 1.00 42.91 178 VAL A C 1
ATOM 1460 O O . VAL A 1 178 ? 31.136 16.702 -60.502 1.00 42.91 178 VAL A O 1
ATOM 1463 N N . MET A 1 179 ? 30.827 14.827 -59.313 1.00 39.00 179 MET A N 1
ATOM 1464 C CA . MET A 1 179 ? 32.158 14.263 -59.555 1.00 39.00 179 MET A CA 1
ATOM 1465 C C . MET A 1 179 ? 32.316 13.630 -60.9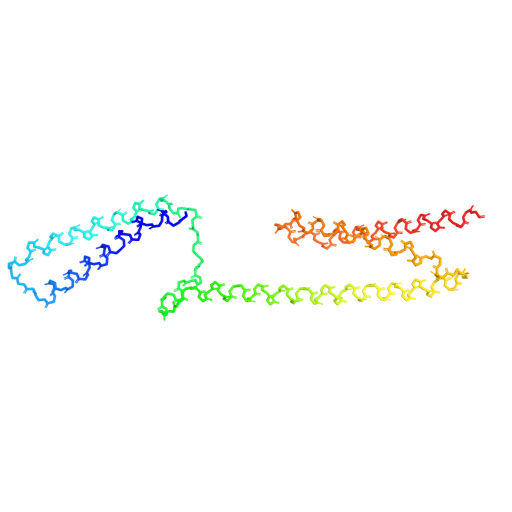50 1.00 39.00 179 MET A C 1
ATOM 1467 O O . MET A 1 179 ? 33.420 13.609 -61.468 1.00 39.00 179 MET A O 1
ATOM 1471 N N . VAL A 1 180 ? 31.228 13.157 -61.573 1.00 40.56 180 VAL A N 1
ATOM 1472 C CA . VAL A 1 180 ? 31.221 12.577 -62.940 1.00 40.56 180 VAL A CA 1
ATOM 1473 C C . VAL A 1 180 ? 31.100 13.648 -64.043 1.00 40.56 180 VAL A C 1
ATOM 1475 O O . VAL A 1 180 ? 31.231 13.347 -65.226 1.00 40.56 180 VAL A O 1
ATOM 1478 N N . ARG A 1 181 ? 30.819 14.908 -63.683 1.00 38.06 181 ARG A N 1
ATOM 1479 C CA . ARG A 1 181 ? 30.632 16.018 -64.638 1.00 38.06 181 ARG A CA 1
ATOM 1480 C C . ARG A 1 181 ? 31.861 16.916 -64.832 1.00 38.06 181 ARG A C 1
ATOM 1482 O O . ARG A 1 181 ? 31.754 17.875 -65.591 1.00 38.06 181 ARG A O 1
ATOM 1489 N N . ASN A 1 182 ? 32.976 16.598 -64.176 1.00 37.38 182 ASN A N 1
ATOM 1490 C CA . ASN A 1 182 ? 34.312 17.157 -64.409 1.00 37.38 182 ASN A CA 1
ATOM 1491 C C . ASN A 1 182 ? 35.241 16.043 -64.889 1.00 37.38 182 ASN A C 1
ATOM 1493 O O . ASN A 1 182 ? 36.196 16.374 -65.619 1.00 37.38 182 ASN A O 1
#

Sequence (182 aa):
MAEKFDSLEEHLEKFIENIRQLGIIVSDFQPSSQAVLNQKLNFMISGLQDIDKCQKQLHDINVPLEVFEYIDQGRNPQLYTKECLERALARNEQVKGKIDTMTVRDYSEDTDLWEKTCKGLGFDVSVFQNRISIEKSRAWKVFVLNLISNSHVIHLSTHLFILQRCLLFFFLSQTIKVMVRN

Secondary structure (DSSP, 8-state):
-THHHHHHHHHHHHHHHHHHHHHHHHHT--GGGHHHHHHHHHHHHHHHHHHHHHHTT-TT----THHHHHHHTT--THHHHHHHHHHHHHHHHHHHHHHHHHHHHHHHHHHHHHHHHHHHTT--THHHHHHHHHHHHHHHHHHHHHHHH-TT-GGGHHHHHHHHHHHHHHHHHHHHHHHTT-